Protein AF-A0A536RN17-F1 (afdb_monomer_lite)

Secondary structure (DSSP, 8-state):
---------PPPHHHHHHHHHHHHHHHHHHHHHHHHHHHHHHHHHHHHHHHHHHHHHHHHHHHHSSPPPS----TT----SS---TT----SS--------

Foldseek 3Di:
DDPPPDPPPDDDPVVVVVVVVVVCVVVVVCVVVVVVVVVVVVVVVVVVVVVVVVVVQVVCCVVPVDGDDPDDDDPPPDDPDDDDDPDDDDDDDDDDDPDDD

Radius of gyration: 33.03 Å; chains: 1; bounding box: 59×48×88 Å

Structure (mmCIF, N/CA/C/O backbone):
data_AF-A0A536RN17-F1
#
_entry.id   AF-A0A536RN17-F1
#
loop_
_atom_site.group_PDB
_atom_site.id
_atom_site.type_symbol
_atom_site.label_atom_id
_atom_site.label_alt_id
_atom_site.label_comp_id
_atom_site.label_asym_id
_atom_site.label_entity_id
_atom_site.label_seq_id
_atom_site.pdbx_PDB_ins_code
_atom_site.Cartn_x
_atom_site.Cartn_y
_atom_site.Cartn_z
_atom_site.occupancy
_atom_site.B_iso_or_equiv
_atom_site.auth_seq_id
_atom_site.auth_comp_id
_atom_site.auth_asym_id
_atom_site.auth_atom_id
_atom_site.pdbx_PDB_model_num
ATOM 1 N N . MET A 1 1 ? 34.276 -39.146 -39.264 1.00 51.03 1 MET A N 1
ATOM 2 C CA . MET A 1 1 ? 33.589 -38.359 -38.216 1.00 51.03 1 MET A CA 1
ATOM 3 C C . MET A 1 1 ? 33.558 -36.898 -38.653 1.00 51.03 1 MET A C 1
ATOM 5 O O . MET A 1 1 ? 34.585 -36.239 -38.618 1.00 51.03 1 MET A O 1
ATOM 9 N N . GLN A 1 2 ? 32.429 -36.420 -39.182 1.00 52.03 2 GLN A N 1
ATOM 10 C CA . GLN A 1 2 ? 32.299 -35.053 -39.705 1.00 52.03 2 GLN A CA 1
ATOM 11 C C . GLN A 1 2 ? 31.749 -34.133 -38.609 1.00 52.03 2 GLN A C 1
ATOM 13 O O . GLN A 1 2 ? 30.580 -34.221 -38.237 1.00 52.03 2 GLN A O 1
ATOM 18 N N . HIS A 1 3 ? 32.593 -33.249 -38.075 1.00 55.62 3 HIS A N 1
ATOM 19 C CA . HIS A 1 3 ? 32.154 -32.188 -37.173 1.00 55.62 3 HIS A CA 1
ATOM 20 C C . HIS A 1 3 ? 31.462 -31.085 -37.971 1.00 55.62 3 HIS A C 1
ATOM 22 O O . HIS A 1 3 ? 32.095 -30.219 -38.574 1.00 55.62 3 HIS A O 1
ATOM 28 N N . ARG A 1 4 ? 30.129 -31.127 -37.959 1.00 68.75 4 ARG A N 1
ATOM 29 C CA . ARG A 1 4 ? 29.259 -30.054 -38.438 1.00 68.75 4 ARG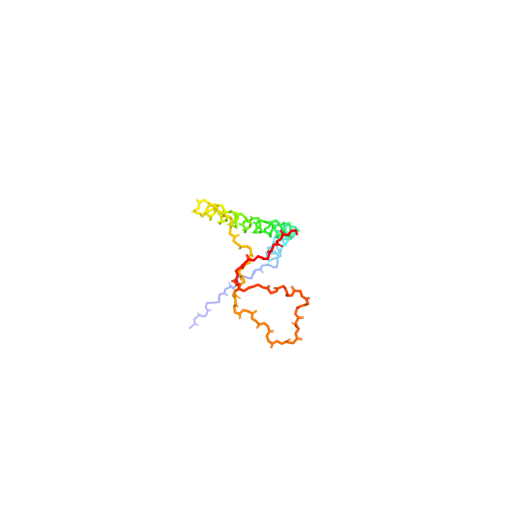 A CA 1
ATOM 30 C C . ARG A 1 4 ? 29.542 -28.811 -37.585 1.00 68.75 4 ARG A C 1
ATOM 32 O O . ARG A 1 4 ? 29.081 -28.722 -36.449 1.00 68.75 4 ARG A O 1
ATOM 39 N N . ARG A 1 5 ? 30.348 -27.872 -38.091 1.00 65.81 5 ARG A N 1
ATOM 40 C CA . ARG A 1 5 ? 30.591 -26.587 -37.420 1.00 65.81 5 ARG A CA 1
ATOM 41 C C . ARG A 1 5 ? 29.252 -25.857 -37.317 1.00 65.81 5 ARG A C 1
ATOM 43 O O . ARG A 1 5 ? 28.708 -25.420 -38.326 1.00 65.81 5 ARG A O 1
ATOM 50 N N . ARG A 1 6 ? 28.692 -25.773 -36.108 1.00 66.62 6 ARG A N 1
ATOM 51 C CA . ARG A 1 6 ? 27.560 -24.889 -35.820 1.00 66.62 6 ARG A CA 1
ATOM 52 C C . ARG A 1 6 ? 28.065 -23.461 -35.975 1.00 66.62 6 ARG A C 1
ATOM 54 O O . ARG A 1 6 ? 28.824 -22.981 -35.141 1.00 66.62 6 ARG A O 1
ATOM 61 N N . THR A 1 7 ? 27.669 -22.803 -37.054 1.00 63.72 7 THR A N 1
ATOM 62 C CA . THR A 1 7 ? 27.845 -21.365 -37.238 1.00 63.72 7 THR A CA 1
ATOM 63 C C . THR A 1 7 ? 27.022 -20.668 -36.158 1.00 63.72 7 THR A C 1
ATOM 65 O O . THR A 1 7 ? 25.803 -20.547 -36.275 1.00 63.72 7 THR A O 1
ATOM 68 N N . ALA A 1 8 ? 27.662 -20.278 -35.058 1.00 65.00 8 ALA A N 1
ATOM 69 C CA . ALA A 1 8 ? 27.043 -19.393 -34.087 1.00 65.00 8 ALA A CA 1
ATOM 70 C C . ALA A 1 8 ? 26.857 -18.035 -34.775 1.00 65.00 8 ALA A C 1
ATOM 72 O O . ALA A 1 8 ? 27.830 -17.361 -35.105 1.00 65.00 8 ALA A O 1
ATOM 73 N N . ARG A 1 9 ? 25.606 -17.663 -35.059 1.00 68.94 9 ARG A N 1
ATOM 74 C CA . ARG A 1 9 ? 25.264 -16.294 -35.448 1.00 68.94 9 ARG A CA 1
ATOM 75 C C . ARG A 1 9 ? 25.515 -15.417 -34.222 1.00 68.94 9 ARG A C 1
ATOM 77 O O . ARG A 1 9 ? 24.762 -15.496 -33.258 1.00 68.94 9 ARG A O 1
ATOM 84 N N . GLY A 1 10 ? 26.620 -14.676 -34.222 1.00 72.25 10 GLY A N 1
ATOM 85 C CA . GLY A 1 10 ? 26.902 -13.686 -33.188 1.00 72.25 10 GLY A CA 1
ATOM 86 C C . GLY A 1 10 ? 25.886 -12.553 -33.278 1.00 72.25 10 GLY A C 1
ATOM 87 O O . GLY A 1 10 ? 25.613 -12.064 -34.371 1.00 72.25 10 GLY A O 1
ATOM 88 N N . PHE A 1 11 ? 25.319 -12.176 -32.135 1.00 72.44 11 PHE A N 1
ATOM 89 C CA . PHE A 1 11 ? 24.477 -10.991 -32.013 1.00 72.44 11 PHE A CA 1
ATOM 90 C C . PHE A 1 11 ? 25.341 -9.768 -32.309 1.00 72.44 11 PHE A C 1
ATOM 92 O O . PHE A 1 11 ? 26.463 -9.654 -31.803 1.00 72.44 11 PHE A O 1
ATOM 99 N N . THR A 1 12 ? 24.853 -8.862 -33.143 1.00 85.44 12 THR A N 1
ATOM 100 C CA . THR A 1 12 ? 25.568 -7.612 -33.382 1.00 85.44 12 THR A CA 1
ATOM 101 C C . THR A 1 12 ? 25.471 -6.741 -32.125 1.00 85.44 12 THR A C 1
ATOM 103 O O . THR A 1 12 ? 24.446 -6.719 -31.443 1.00 85.44 12 THR A O 1
ATOM 106 N N . LEU A 1 13 ? 26.540 -6.011 -31.784 1.00 86.62 13 LEU A N 1
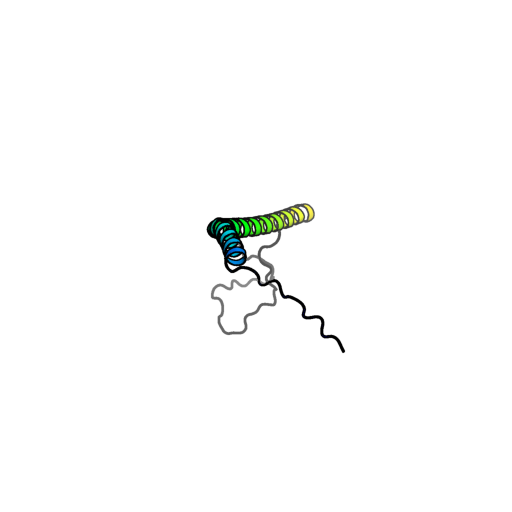ATOM 107 C CA . LEU A 1 13 ? 26.549 -5.124 -30.608 1.00 86.62 13 LEU A CA 1
ATOM 108 C C . LEU A 1 13 ? 25.382 -4.122 -30.631 1.00 86.62 13 LEU A C 1
ATOM 110 O O . LEU A 1 13 ? 24.853 -3.767 -29.582 1.00 86.62 13 LEU A O 1
ATOM 114 N N . ILE A 1 14 ? 24.955 -3.714 -31.830 1.00 91.31 14 ILE A N 1
ATOM 115 C CA . ILE A 1 14 ? 23.829 -2.804 -32.036 1.00 91.31 14 ILE A CA 1
ATOM 116 C C . ILE A 1 14 ? 22.484 -3.426 -31.649 1.00 91.31 14 ILE A C 1
ATOM 118 O O . ILE A 1 14 ? 21.671 -2.752 -31.021 1.00 91.31 14 ILE A O 1
ATOM 122 N N . GLU A 1 15 ? 22.257 -4.707 -31.947 1.00 89.69 15 GLU A N 1
ATOM 123 C CA . GLU A 1 15 ? 21.016 -5.382 -31.564 1.00 89.69 15 GLU A CA 1
ATOM 124 C C . GLU A 1 15 ? 20.898 -5.484 -30.034 1.00 89.69 15 GLU A C 1
ATOM 126 O O . GLU A 1 15 ? 19.813 -5.275 -29.497 1.00 89.69 15 GLU A O 1
ATOM 131 N N . LEU A 1 16 ? 21.999 -5.733 -29.307 1.00 90.19 16 LEU A N 1
ATOM 132 C CA . LEU A 1 16 ? 21.972 -5.704 -27.834 1.00 90.19 16 LEU A CA 1
ATOM 133 C C . LEU A 1 16 ? 21.788 -4.283 -27.285 1.00 90.19 16 LEU A C 1
ATOM 135 O O . LEU A 1 16 ? 21.061 -4.094 -26.309 1.00 90.19 16 LEU A O 1
ATOM 139 N N . LEU A 1 17 ? 22.417 -3.285 -27.910 1.00 93.19 17 LEU A N 1
ATOM 140 C CA . LEU A 1 17 ? 22.362 -1.889 -27.473 1.00 93.19 17 LEU A CA 1
ATOM 141 C C . LEU A 1 17 ? 20.933 -1.333 -27.530 1.00 93.19 17 LEU A C 1
ATOM 143 O O . LEU A 1 17 ? 20.476 -0.691 -26.585 1.00 93.19 17 LEU A O 1
ATOM 147 N N . VAL A 1 18 ? 20.194 -1.625 -28.601 1.00 94.25 18 VAL A N 1
ATOM 148 C CA . VAL A 1 18 ? 18.804 -1.165 -28.737 1.00 94.25 18 VAL A CA 1
ATOM 149 C C . VAL A 1 18 ? 17.911 -1.763 -27.647 1.00 94.25 18 VAL A C 1
ATOM 151 O O . VAL A 1 18 ? 17.071 -1.060 -27.087 1.00 94.25 18 VAL A O 1
ATOM 154 N N . VAL A 1 19 ? 18.116 -3.032 -27.284 1.00 94.62 19 VAL A N 1
ATOM 155 C CA . VAL A 1 19 ? 17.311 -3.700 -26.249 1.00 94.62 19 VAL A CA 1
ATOM 156 C C . VAL A 1 19 ? 17.509 -3.044 -24.887 1.00 94.62 19 VAL A C 1
ATOM 158 O O . VAL A 1 19 ? 16.531 -2.704 -24.218 1.00 94.62 19 VAL A O 1
ATOM 161 N N . ILE A 1 20 ? 18.759 -2.812 -24.483 1.00 95.56 20 ILE A N 1
ATOM 162 C CA . ILE A 1 20 ? 19.032 -2.152 -23.201 1.00 95.56 20 ILE A CA 1
ATOM 163 C C . ILE A 1 20 ? 18.539 -0.700 -23.198 1.00 95.56 20 ILE A C 1
ATOM 165 O O . ILE A 1 20 ? 18.060 -0.233 -22.166 1.00 95.56 20 ILE A O 1
ATOM 169 N N . ALA A 1 21 ? 18.574 -0.009 -24.345 1.00 95.62 21 ALA A N 1
ATOM 170 C CA . ALA A 1 21 ? 18.050 1.347 -24.476 1.00 95.62 21 ALA A CA 1
ATOM 171 C C . ALA A 1 21 ? 16.531 1.392 -24.250 1.00 95.62 21 ALA A C 1
ATOM 173 O O . ALA A 1 21 ? 16.045 2.237 -23.499 1.00 95.62 21 ALA A O 1
ATOM 174 N N . ILE A 1 22 ? 15.780 0.448 -24.826 1.00 95.69 22 ILE A N 1
ATOM 175 C CA . ILE A 1 22 ? 14.330 0.357 -24.615 1.00 95.69 22 ILE A CA 1
ATOM 176 C C . ILE A 1 22 ? 14.019 0.041 -23.143 1.00 95.69 22 ILE A C 1
ATOM 178 O O . ILE A 1 22 ? 13.178 0.711 -22.546 1.00 95.69 22 ILE A O 1
ATOM 182 N N . ILE A 1 23 ? 14.723 -0.915 -22.521 1.00 95.31 23 ILE A N 1
ATOM 183 C CA . ILE A 1 23 ? 14.529 -1.252 -21.097 1.00 95.31 23 ILE A CA 1
ATOM 184 C C . ILE A 1 23 ? 14.813 -0.038 -20.201 1.00 95.31 23 ILE A C 1
ATOM 186 O O . ILE A 1 23 ? 14.034 0.243 -19.290 1.00 95.31 23 ILE A O 1
ATOM 190 N N . ALA A 1 24 ? 15.887 0.709 -20.472 1.00 95.31 24 ALA A N 1
ATOM 191 C CA . ALA A 1 24 ? 16.247 1.900 -19.706 1.00 95.31 24 ALA A CA 1
ATOM 192 C C . ALA A 1 24 ? 15.173 2.996 -19.793 1.00 95.31 24 ALA A C 1
ATOM 194 O O . ALA A 1 24 ? 14.850 3.605 -18.775 1.00 95.31 24 ALA A O 1
ATOM 195 N N . VAL A 1 25 ? 14.574 3.210 -20.970 1.00 94.38 25 VAL A N 1
ATOM 196 C CA . VAL A 1 25 ? 13.458 4.157 -21.138 1.00 94.38 25 VAL A CA 1
ATOM 197 C C . VAL A 1 25 ? 12.223 3.688 -20.368 1.00 94.38 25 VAL A C 1
ATOM 199 O O . VAL A 1 25 ? 11.639 4.469 -19.619 1.00 94.38 25 VAL A O 1
ATOM 202 N N . LEU A 1 26 ? 11.850 2.410 -20.488 1.00 95.62 26 LEU A N 1
ATOM 203 C CA . LEU A 1 26 ? 10.692 1.857 -19.779 1.00 95.62 26 LEU A CA 1
ATOM 204 C C . LEU A 1 26 ? 10.850 1.988 -18.256 1.00 95.62 26 LEU A C 1
ATOM 206 O O . LEU A 1 26 ? 9.949 2.485 -17.582 1.00 95.62 26 LEU A O 1
ATOM 210 N N . VAL A 1 27 ? 12.007 1.607 -17.710 1.00 93.75 27 VAL A N 1
ATOM 211 C CA . VAL A 1 27 ? 12.288 1.700 -16.267 1.00 93.75 27 VAL A CA 1
ATOM 212 C C . VAL A 1 27 ? 12.452 3.152 -15.810 1.00 93.75 27 VAL A C 1
ATOM 214 O O . VAL A 1 27 ? 11.981 3.502 -14.728 1.00 93.7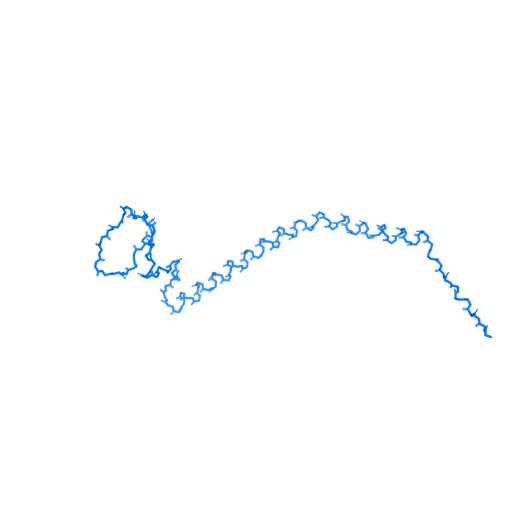5 27 VAL A O 1
ATOM 217 N N . GLY A 1 28 ? 13.059 4.014 -16.630 1.00 91.88 28 GLY A N 1
ATOM 218 C CA . GLY A 1 28 ? 13.233 5.438 -16.337 1.00 91.88 28 GLY A CA 1
ATOM 219 C C . GLY A 1 28 ? 11.906 6.174 -16.143 1.00 91.88 28 GLY A C 1
ATOM 220 O O . GLY A 1 28 ? 11.802 7.031 -15.268 1.00 91.88 28 GLY A O 1
ATOM 221 N N . LEU A 1 29 ? 10.864 5.783 -16.883 1.00 90.25 29 LEU A N 1
ATOM 222 C CA . LEU A 1 29 ? 9.508 6.308 -16.695 1.00 90.25 29 LEU A CA 1
ATOM 223 C C . LEU A 1 29 ? 8.806 5.714 -15.459 1.00 90.25 29 LEU A C 1
ATOM 225 O O . LEU A 1 29 ? 7.986 6.384 -14.831 1.00 90.25 29 LEU A O 1
ATOM 229 N N . LEU A 1 30 ? 9.136 4.475 -15.081 1.00 89.25 30 LEU A N 1
ATOM 230 C CA . LEU A 1 30 ? 8.523 3.766 -13.950 1.00 89.25 30 LEU A CA 1
ATOM 231 C C . LEU A 1 30 ? 9.094 4.193 -12.586 1.00 89.25 30 LEU A C 1
ATOM 233 O O . LEU A 1 30 ? 8.348 4.273 -11.612 1.00 89.25 30 LEU A O 1
ATOM 237 N N . LEU A 1 31 ? 10.391 4.502 -12.497 1.00 87.62 31 LEU A N 1
ATOM 238 C CA . LEU A 1 31 ? 11.097 4.831 -11.248 1.00 87.62 31 LEU A CA 1
ATOM 239 C C . LEU A 1 31 ? 10.406 5.896 -10.364 1.00 87.62 31 LEU A C 1
ATOM 241 O O . LEU A 1 31 ? 10.150 5.603 -9.192 1.00 87.62 31 LEU A O 1
ATOM 245 N N . PRO A 1 32 ? 10.042 7.092 -10.873 1.00 81.94 32 PRO A N 1
ATOM 246 C CA . PRO A 1 32 ? 9.358 8.103 -10.061 1.00 81.94 32 PRO A CA 1
ATOM 247 C C . PRO A 1 32 ? 7.910 7.715 -9.720 1.00 81.94 32 PRO A C 1
ATOM 249 O O . PRO A 1 32 ? 7.371 8.136 -8.695 1.00 81.94 32 PRO A O 1
ATOM 252 N N . ALA A 1 33 ? 7.262 6.898 -10.554 1.00 87.31 33 ALA A N 1
ATOM 253 C CA . ALA A 1 33 ? 5.893 6.444 -10.326 1.00 87.31 33 ALA A CA 1
ATOM 254 C C . ALA A 1 33 ? 5.807 5.396 -9.201 1.00 87.31 33 ALA A C 1
ATOM 256 O O . ALA A 1 33 ? 4.851 5.403 -8.425 1.00 87.31 33 ALA A O 1
ATOM 257 N N . VAL A 1 34 ? 6.823 4.538 -9.049 1.00 87.75 34 VAL A N 1
ATOM 258 C CA . VAL A 1 34 ? 6.850 3.470 -8.031 1.00 87.75 34 VAL A CA 1
ATOM 259 C C . VAL A 1 34 ? 6.779 4.021 -6.603 1.00 87.75 34 VAL A C 1
ATOM 261 O O . VAL A 1 34 ? 6.150 3.407 -5.744 1.00 87.75 34 VAL A O 1
ATOM 264 N N . GLN A 1 35 ? 7.375 5.183 -6.333 1.00 85.12 35 GLN A N 1
ATOM 265 C CA . GLN A 1 35 ? 7.333 5.798 -5.000 1.00 85.12 35 GLN A CA 1
ATOM 266 C C . GLN A 1 35 ? 5.918 6.266 -4.640 1.00 85.12 35 GLN A C 1
ATOM 268 O O . GLN A 1 35 ? 5.401 5.907 -3.583 1.00 85.12 35 GLN A O 1
ATOM 273 N N . LYS A 1 36 ? 5.244 6.950 -5.575 1.00 84.62 36 LYS A N 1
ATOM 274 C CA . LYS A 1 36 ? 3.840 7.365 -5.418 1.00 84.62 36 LYS A CA 1
ATOM 275 C C . LYS A 1 36 ? 2.921 6.165 -5.180 1.00 84.62 36 LYS A C 1
ATOM 277 O O . LYS A 1 36 ? 2.045 6.211 -4.321 1.00 84.62 36 LYS A O 1
ATOM 282 N N . VAL A 1 37 ? 3.144 5.073 -5.912 1.00 88.81 37 VAL A N 1
ATOM 283 C CA . VAL A 1 37 ? 2.371 3.833 -5.755 1.00 88.81 37 VAL A CA 1
ATOM 284 C C . VAL A 1 37 ? 2.636 3.170 -4.403 1.00 88.81 37 VAL A C 1
ATOM 286 O O . VAL A 1 37 ? 1.691 2.700 -3.781 1.00 88.81 37 VAL A O 1
ATOM 289 N N . ARG A 1 38 ? 3.878 3.159 -3.902 1.00 91.75 38 ARG A N 1
ATOM 290 C CA . ARG A 1 38 ? 4.194 2.615 -2.567 1.00 91.75 38 ARG A CA 1
ATOM 291 C C . ARG A 1 38 ? 3.483 3.377 -1.456 1.00 91.75 38 ARG A C 1
ATOM 293 O O . ARG A 1 38 ? 2.900 2.75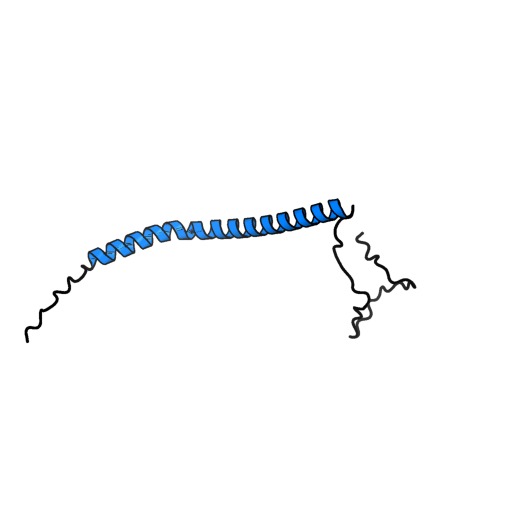6 -0.572 1.00 91.75 38 ARG A O 1
ATOM 300 N N . GLU A 1 39 ? 3.493 4.703 -1.511 1.00 91.56 39 GLU A N 1
ATOM 301 C CA . GLU A 1 39 ? 2.788 5.528 -0.527 1.00 91.56 39 GLU A CA 1
ATOM 302 C C . GLU A 1 39 ? 1.272 5.314 -0.591 1.00 91.56 39 GLU A C 1
ATOM 304 O O . GLU A 1 39 ? 0.625 5.148 0.446 1.00 91.56 39 GLU A O 1
ATOM 309 N N . ALA A 1 40 ? 0.705 5.238 -1.798 1.00 91.06 40 ALA A N 1
ATOM 310 C CA . ALA A 1 40 ? -0.705 4.915 -1.990 1.00 91.06 40 ALA A CA 1
ATOM 311 C C . ALA A 1 40 ? -1.054 3.504 -1.480 1.00 91.06 40 ALA A C 1
ATOM 313 O O . ALA A 1 40 ? -2.068 3.335 -0.808 1.00 91.06 40 ALA A O 1
ATOM 314 N N . ALA A 1 41 ? -0.202 2.506 -1.730 1.00 92.94 41 ALA A N 1
ATOM 315 C CA . ALA A 1 41 ? -0.394 1.132 -1.270 1.00 92.94 41 ALA A CA 1
ATOM 316 C C . ALA A 1 41 ? -0.335 1.022 0.260 1.00 92.94 41 ALA A C 1
ATOM 318 O O . ALA A 1 41 ? -1.179 0.359 0.861 1.00 92.94 41 ALA A O 1
ATOM 319 N N . ASN A 1 42 ? 0.602 1.721 0.907 1.00 95.06 42 ASN A N 1
ATOM 320 C CA . ASN A 1 42 ? 0.688 1.765 2.368 1.00 95.06 42 ASN A CA 1
ATOM 321 C C . ASN A 1 42 ? -0.569 2.396 2.985 1.00 95.06 42 ASN A C 1
ATOM 323 O O . ASN A 1 42 ? -1.113 1.871 3.958 1.00 95.06 42 ASN A O 1
ATOM 327 N N . ARG A 1 43 ? -1.072 3.488 2.391 1.00 94.75 43 ARG A N 1
ATOM 328 C CA . ARG A 1 43 ? -2.338 4.110 2.810 1.00 94.75 43 ARG A CA 1
ATOM 329 C C . ARG A 1 43 ? -3.521 3.168 2.618 1.00 94.75 43 ARG A C 1
ATOM 331 O O . ARG A 1 43 ? -4.323 3.021 3.533 1.00 94.75 43 ARG A O 1
ATOM 338 N N . MET A 1 44 ? -3.601 2.506 1.467 1.00 95.50 44 MET A N 1
ATOM 339 C CA . MET A 1 44 ? -4.677 1.569 1.144 1.00 95.50 44 MET A CA 1
ATOM 340 C C . MET A 1 44 ? -4.690 0.368 2.098 1.00 95.50 44 MET A C 1
ATOM 342 O O . MET A 1 44 ? -5.747 -0.009 2.595 1.00 95.50 44 MET A O 1
ATOM 346 N N . SER A 1 45 ? -3.518 -0.186 2.418 1.00 95.94 45 SER A N 1
ATOM 347 C CA . SER A 1 45 ? -3.371 -1.264 3.403 1.00 95.94 45 SER A CA 1
ATOM 348 C C . SER A 1 45 ? -3.849 -0.828 4.793 1.00 95.94 45 SER A C 1
ATOM 350 O O . SER A 1 45 ? -4.675 -1.502 5.406 1.00 95.94 45 SER A O 1
ATOM 352 N N . CYS A 1 46 ? -3.419 0.352 5.259 1.00 97.12 46 CYS A N 1
ATOM 353 C CA . CYS A 1 46 ? -3.861 0.913 6.537 1.00 97.12 46 CYS A CA 1
ATOM 354 C C . CYS A 1 46 ? -5.384 1.124 6.586 1.00 97.12 46 CYS A C 1
ATOM 356 O O . CYS A 1 46 ? -6.043 0.679 7.525 1.00 97.12 46 CYS A O 1
ATOM 358 N N . GLN A 1 47 ? -5.962 1.733 5.546 1.00 97.75 47 GLN A N 1
ATOM 359 C CA . GLN A 1 47 ? -7.409 1.933 5.438 1.00 97.75 47 GLN A CA 1
ATOM 360 C C . GLN A 1 47 ? -8.175 0.607 5.465 1.00 97.75 47 GLN A C 1
ATOM 362 O O . GLN A 1 47 ? -9.192 0.506 6.146 1.00 97.75 47 GLN A O 1
ATOM 367 N N . ASN A 1 48 ? -7.673 -0.424 4.784 1.00 96.88 48 ASN A N 1
ATOM 368 C CA . ASN A 1 48 ? -8.314 -1.733 4.774 1.00 96.88 48 ASN A CA 1
ATOM 369 C C . ASN A 1 48 ? -8.259 -2.422 6.149 1.00 96.88 48 ASN A C 1
ATOM 371 O O . ASN A 1 48 ? -9.228 -3.060 6.558 1.00 96.88 48 ASN A O 1
ATOM 375 N N . ASN A 1 49 ? -7.163 -2.260 6.894 1.00 97.00 49 ASN A N 1
ATOM 376 C CA . ASN A 1 49 ? -7.060 -2.767 8.265 1.00 97.00 49 ASN A CA 1
ATOM 377 C C . ASN A 1 49 ? -8.063 -2.068 9.194 1.00 97.00 49 ASN A C 1
ATOM 379 O O . ASN A 1 49 ? -8.775 -2.732 9.944 1.00 97.00 49 ASN A O 1
ATOM 383 N N . LEU A 1 50 ? -8.174 -0.737 9.110 1.00 96.88 50 LEU A N 1
ATOM 384 C CA . LEU A 1 50 ? -9.158 0.028 9.885 1.00 96.88 50 LEU A CA 1
ATOM 385 C C . LEU A 1 50 ? -10.593 -0.360 9.526 1.00 96.88 50 LEU A C 1
ATOM 387 O O . LEU A 1 50 ? -11.428 -0.514 10.414 1.00 96.88 50 LEU A O 1
ATOM 391 N N . HIS A 1 51 ? -10.871 -0.572 8.240 1.00 97.44 51 HIS A N 1
ATOM 392 C CA . HIS A 1 51 ? -12.172 -1.043 7.780 1.00 97.44 51 HIS A CA 1
ATOM 393 C C . HIS A 1 51 ? -12.521 -2.414 8.381 1.00 97.44 51 HIS A C 1
ATOM 395 O O . HIS A 1 51 ? -13.630 -2.608 8.874 1.00 97.44 51 HIS A O 1
ATOM 401 N N . GLN A 1 52 ? -11.566 -3.348 8.422 1.00 96.88 52 GLN A N 1
ATOM 402 C CA . GLN A 1 52 ? -11.765 -4.655 9.057 1.00 96.88 52 GLN A CA 1
ATOM 403 C C . GLN A 1 52 ? -12.015 -4.548 10.569 1.00 96.88 52 GLN A C 1
ATOM 405 O O . GLN A 1 52 ? -12.900 -5.231 11.084 1.00 96.88 52 GLN A O 1
ATOM 410 N N . ILE A 1 53 ? -11.301 -3.666 11.276 1.00 95.94 53 ILE A N 1
ATOM 411 C CA . ILE A 1 53 ? -11.542 -3.405 12.706 1.00 95.94 53 ILE A CA 1
ATOM 412 C C . ILE A 1 53 ? -12.948 -2.835 12.922 1.00 95.94 53 ILE A C 1
ATOM 414 O O . ILE A 1 53 ? -13.669 -3.307 13.799 1.00 95.94 53 ILE A O 1
ATOM 418 N N . ALA A 1 54 ? -13.358 -1.855 12.113 1.00 96.12 54 ALA A N 1
ATOM 419 C CA . ALA A 1 54 ? -14.679 -1.240 12.206 1.00 96.12 54 ALA A CA 1
ATOM 420 C C . ALA A 1 54 ? -15.803 -2.261 11.975 1.00 96.12 54 ALA A C 1
ATOM 422 O O . ALA A 1 54 ? -16.755 -2.308 12.752 1.00 96.12 54 ALA A O 1
ATOM 423 N N . LEU A 1 55 ? -15.660 -3.127 10.965 1.00 97.62 55 LEU A N 1
ATOM 424 C CA . LEU A 1 55 ? -16.587 -4.236 10.732 1.00 97.62 55 LEU A CA 1
ATOM 425 C C . LEU A 1 55 ? -16.634 -5.198 11.924 1.00 97.62 55 LEU A C 1
ATOM 427 O O . LEU A 1 55 ? -17.716 -5.592 12.352 1.00 97.62 55 LEU A O 1
ATOM 431 N N . GLY A 1 56 ? -15.479 -5.553 12.493 1.00 95.56 56 GLY A N 1
ATOM 432 C CA . GLY A 1 56 ? -15.409 -6.397 13.686 1.00 95.56 56 GLY A CA 1
ATOM 433 C C . GLY A 1 56 ? -16.128 -5.779 14.888 1.00 95.56 56 GLY A C 1
ATOM 434 O O . GLY A 1 56 ? -16.913 -6.455 15.552 1.00 95.56 56 GLY A O 1
ATOM 435 N N . ALA A 1 57 ? -15.916 -4.485 15.134 1.00 95.25 57 ALA A N 1
ATOM 436 C CA . ALA A 1 57 ? -16.567 -3.754 16.217 1.00 95.25 57 ALA A CA 1
ATOM 437 C C . ALA A 1 57 ? -18.085 -3.628 16.009 1.00 95.25 57 ALA A C 1
ATOM 439 O O . ALA A 1 57 ? -18.839 -3.846 16.954 1.00 95.25 57 ALA A O 1
ATOM 440 N N . ALA A 1 58 ? -18.535 -3.339 14.784 1.00 96.81 58 ALA A N 1
ATOM 441 C CA . ALA A 1 58 ? -19.955 -3.270 14.440 1.00 96.81 58 ALA A CA 1
ATOM 442 C C . ALA A 1 58 ? -20.648 -4.635 14.588 1.00 96.81 58 ALA A C 1
ATOM 444 O O . ALA A 1 58 ? -21.733 -4.724 15.157 1.00 96.81 58 ALA A O 1
ATOM 445 N N . ASN A 1 59 ? -20.001 -5.719 14.148 1.00 97.00 59 ASN A N 1
ATOM 446 C CA . ASN A 1 59 ? -20.517 -7.077 14.331 1.00 97.00 59 ASN A CA 1
ATOM 447 C C . ASN A 1 59 ? -20.606 -7.458 15.818 1.00 97.00 59 ASN A C 1
ATOM 449 O O . ASN A 1 59 ? -21.580 -8.081 16.240 1.00 97.00 59 ASN A O 1
ATOM 453 N N . TYR A 1 60 ? -19.610 -7.067 16.621 1.00 95.50 60 TYR A N 1
ATOM 454 C CA . TYR A 1 60 ? -19.619 -7.290 18.067 1.00 95.50 60 TYR A CA 1
ATOM 455 C C . TYR A 1 60 ? -20.751 -6.508 18.749 1.00 95.50 60 TYR A C 1
ATOM 457 O O . TYR A 1 60 ? -21.505 -7.085 19.531 1.00 95.50 60 TYR A O 1
ATOM 465 N N . GLU A 1 61 ? -20.929 -5.228 18.415 1.00 95.94 61 GLU A N 1
ATOM 466 C CA . GLU A 1 61 ? -22.032 -4.413 18.938 1.00 95.94 61 GLU A CA 1
ATOM 467 C C . GLU A 1 61 ? -23.392 -5.006 18.560 1.00 95.94 61 GLU A C 1
ATOM 469 O O . GLU A 1 61 ? -24.240 -5.188 19.434 1.00 95.94 61 GLU A O 1
ATOM 474 N N . SER A 1 62 ? -23.571 -5.436 17.309 1.00 96.38 62 SER A N 1
ATOM 475 C CA . SER A 1 62 ? -24.822 -6.052 16.869 1.00 96.38 62 SER A CA 1
ATOM 476 C C . SER A 1 62 ? -25.189 -7.293 17.694 1.00 96.38 62 SER A C 1
ATOM 478 O O . SER A 1 62 ? -26.374 -7.519 17.952 1.00 96.38 62 SER A O 1
ATOM 480 N N . ALA A 1 63 ? -24.198 -8.094 18.104 1.00 96.38 63 ALA A N 1
ATOM 481 C CA . ALA A 1 63 ? -24.398 -9.329 18.864 1.00 96.38 63 ALA A CA 1
ATOM 482 C C . ALA A 1 63 ? -24.521 -9.109 20.383 1.00 96.38 63 ALA A C 1
ATOM 484 O O . ALA A 1 63 ? -25.340 -9.756 21.032 1.00 96.38 63 ALA A O 1
ATOM 485 N N . PHE A 1 64 ? -23.721 -8.206 20.958 1.00 94.31 64 PHE A N 1
ATOM 486 C CA . PHE A 1 64 ? -23.579 -8.039 22.411 1.00 94.31 64 PHE A CA 1
ATOM 487 C C . PHE A 1 64 ? -24.153 -6.721 22.952 1.00 94.31 64 PHE A C 1
ATOM 489 O O . PHE A 1 64 ? -24.111 -6.504 24.163 1.00 94.31 64 PHE A O 1
ATOM 496 N N . LYS A 1 65 ? -24.680 -5.847 22.080 1.00 94.81 65 LYS A N 1
ATOM 497 C CA . LYS A 1 65 ? -25.242 -4.516 22.399 1.00 94.81 65 LYS A CA 1
ATOM 498 C C . LYS A 1 65 ? -24.279 -3.588 23.142 1.00 94.81 65 LYS A C 1
ATOM 500 O O . LYS A 1 65 ? -24.691 -2.702 23.885 1.00 94.81 65 LYS A O 1
ATOM 505 N N . LYS A 1 66 ? -22.980 -3.815 22.956 1.00 90.31 66 LYS A N 1
ATOM 506 C CA . LYS A 1 66 ? -21.879 -3.033 23.525 1.00 90.31 66 LYS A CA 1
ATOM 507 C C . LYS A 1 66 ? -20.660 -3.141 22.614 1.00 90.31 66 LYS A C 1
ATOM 509 O O . LYS A 1 66 ? -20.517 -4.144 21.924 1.00 90.31 66 LYS A O 1
ATOM 514 N N . PHE A 1 67 ? -19.775 -2.148 22.628 1.00 92.69 67 PHE A N 1
ATOM 515 C CA . PHE A 1 67 ? -18.512 -2.193 21.881 1.00 92.69 67 PHE A CA 1
ATOM 516 C C . PHE A 1 67 ? -17.483 -3.143 22.530 1.00 92.69 67 PHE A C 1
ATOM 518 O O . PHE A 1 67 ? -17.593 -3.437 23.726 1.00 92.69 67 PHE A O 1
ATOM 525 N N . PRO A 1 68 ? -16.493 -3.649 21.765 1.00 89.88 68 PRO A N 1
ATOM 526 C CA . PRO A 1 68 ?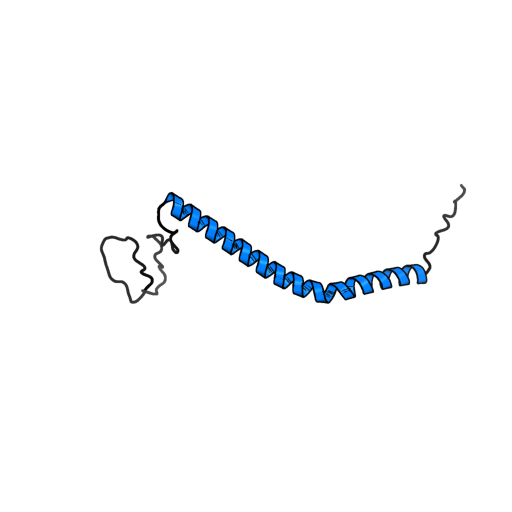 -15.462 -4.530 22.305 1.00 89.88 68 PRO A CA 1
ATOM 527 C C . PRO A 1 68 ? -14.579 -3.807 23.343 1.00 89.88 68 PRO A C 1
ATOM 529 O O . PRO A 1 68 ? -14.304 -2.615 23.190 1.00 89.88 68 PRO A O 1
ATOM 532 N N . PRO A 1 69 ? -14.111 -4.509 24.393 1.00 85.44 69 PRO A N 1
ATOM 533 C CA . PRO A 1 69 ? -13.227 -3.928 25.402 1.00 85.44 69 PRO A CA 1
ATOM 534 C C . PRO A 1 69 ? -11.855 -3.583 24.800 1.00 85.44 69 PRO A C 1
ATOM 536 O O . PRO A 1 69 ? -11.232 -4.422 24.154 1.00 85.44 69 PRO A O 1
ATOM 539 N N . GLY A 1 70 ? -11.368 -2.358 25.034 1.00 82.25 70 GLY A N 1
ATOM 540 C CA . GLY A 1 70 ? -10.071 -1.885 24.520 1.00 82.25 70 GLY A CA 1
ATOM 541 C C . GLY A 1 70 ? -8.847 -2.444 25.257 1.00 82.25 70 GLY A C 1
ATOM 542 O O . GLY A 1 70 ? -7.742 -2.426 24.721 1.00 82.25 70 GLY A O 1
ATOM 543 N N . LEU A 1 71 ? -9.042 -2.966 26.469 1.00 75.12 71 LEU A N 1
ATOM 544 C CA . LEU A 1 71 ? -8.008 -3.596 27.283 1.00 75.12 71 LEU A CA 1
ATOM 545 C C . LEU A 1 71 ? -8.629 -4.748 28.077 1.00 75.12 71 LEU A C 1
ATOM 547 O O . LEU A 1 71 ? -9.666 -4.578 28.716 1.00 75.12 71 LEU A O 1
ATOM 551 N N . LEU A 1 72 ? -7.982 -5.913 28.056 1.00 73.81 72 LEU A N 1
ATOM 552 C CA . LEU A 1 72 ? -8.310 -7.033 28.935 1.00 73.81 72 LEU A CA 1
ATOM 553 C C . LEU A 1 72 ? -7.189 -7.173 29.962 1.00 73.81 72 LEU A C 1
ATOM 555 O O . LEU A 1 72 ? -6.124 -7.702 29.651 1.00 73.81 72 LEU A O 1
ATOM 559 N N . ILE A 1 73 ? -7.414 -6.684 31.182 1.00 67.94 73 ILE A N 1
ATOM 560 C CA . ILE A 1 73 ? -6.479 -6.904 32.287 1.00 67.94 73 ILE A CA 1
ATOM 561 C C . ILE A 1 73 ? -6.787 -8.280 32.869 1.00 67.94 73 ILE A C 1
ATOM 563 O O . ILE A 1 73 ? -7.875 -8.518 33.395 1.00 67.94 73 ILE A O 1
ATOM 567 N N . SER A 1 74 ? -5.832 -9.203 32.755 1.00 64.31 74 SER A N 1
ATOM 568 C CA . SER A 1 74 ? -5.917 -10.463 33.486 1.00 64.31 74 SER A CA 1
ATOM 569 C C . SER A 1 74 ? -5.707 -10.162 34.971 1.00 64.31 74 SER A C 1
ATOM 571 O O . SER A 1 74 ? -4.666 -9.596 35.315 1.00 64.31 74 SER A O 1
ATOM 573 N N . PRO A 1 75 ? -6.615 -10.578 35.868 1.00 64.56 75 PRO A N 1
ATOM 574 C CA . PRO A 1 75 ? -6.496 -10.312 37.303 1.00 64.56 75 PRO A CA 1
ATOM 575 C C . PRO A 1 75 ? -5.246 -10.938 37.956 1.00 64.56 75 PRO A C 1
ATOM 577 O O . PRO A 1 75 ? -4.999 -10.726 39.136 1.00 64.56 75 PRO A O 1
ATOM 580 N N . LYS A 1 76 ? -4.436 -11.706 37.208 1.00 59.28 76 LYS A N 1
ATOM 581 C CA . LYS A 1 76 ? -3.170 -12.305 37.666 1.00 59.28 76 LYS A CA 1
ATOM 582 C C . LYS A 1 76 ? -1.895 -11.610 37.167 1.00 59.28 76 LYS A C 1
ATOM 584 O O . LYS A 1 76 ? -0.807 -12.138 37.372 1.00 59.28 76 LYS A O 1
ATOM 589 N N . SER A 1 77 ? -1.994 -10.449 36.523 1.00 60.50 77 SER A N 1
ATOM 590 C CA . SER A 1 77 ? -0.830 -9.651 36.113 1.00 60.50 77 SER A CA 1
ATOM 591 C C . SER A 1 77 ? -0.263 -8.850 37.297 1.00 60.50 77 SER A C 1
ATOM 593 O O . SER A 1 77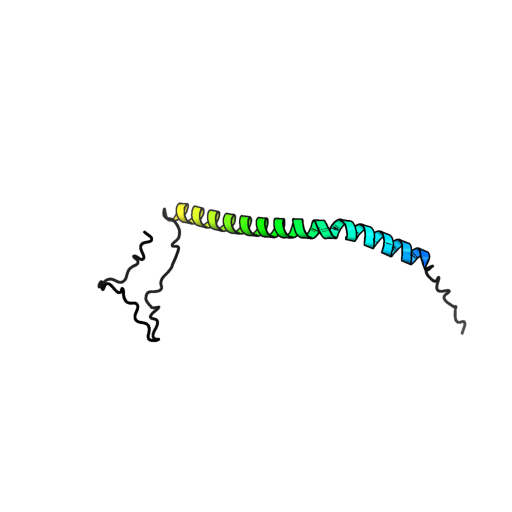 ? -0.377 -7.629 37.324 1.00 60.50 77 SER A O 1
ATOM 595 N N . GLN A 1 78 ? 0.328 -9.514 38.293 1.00 58.97 78 GLN A N 1
ATOM 596 C CA . GLN A 1 78 ? 1.114 -8.819 39.319 1.00 58.97 78 GLN A CA 1
ATOM 597 C C . GLN A 1 78 ? 2.573 -8.733 38.865 1.00 58.97 78 GLN A C 1
ATOM 599 O O . GLN A 1 78 ? 3.246 -9.748 38.687 1.00 58.97 78 GLN A O 1
ATOM 604 N N . SER A 1 79 ? 3.052 -7.507 38.654 1.00 56.44 79 SER A N 1
ATOM 605 C CA . SER A 1 79 ? 4.463 -7.210 38.413 1.00 56.44 79 SER A CA 1
ATOM 606 C C . SER A 1 79 ? 5.241 -7.377 39.720 1.00 56.44 79 SER A C 1
ATOM 608 O O . SER A 1 79 ? 5.335 -6.458 40.528 1.00 56.44 79 SER A O 1
ATOM 610 N N . THR A 1 80 ? 5.812 -8.553 39.965 1.00 56.25 80 THR A N 1
ATOM 611 C CA . THR A 1 80 ? 6.729 -8.772 41.093 1.00 56.25 80 THR A CA 1
ATOM 612 C C . THR A 1 80 ? 8.153 -8.366 40.725 1.00 56.25 80 THR A C 1
ATOM 614 O O . THR A 1 80 ? 9.052 -9.192 40.744 1.00 56.25 80 THR A O 1
ATOM 617 N N . ASN A 1 81 ? 8.373 -7.090 40.390 1.00 52.44 81 ASN A N 1
ATOM 618 C CA . ASN A 1 81 ? 9.707 -6.481 40.303 1.00 52.44 81 ASN A CA 1
ATOM 619 C C . ASN A 1 81 ? 9.659 -4.999 40.740 1.00 52.44 81 ASN A C 1
ATOM 621 O O . ASN A 1 81 ? 9.940 -4.097 39.960 1.00 52.44 81 ASN A O 1
ATOM 625 N N . GLY A 1 82 ? 9.290 -4.745 42.000 1.00 53.06 82 GLY A N 1
ATOM 626 C CA . GLY A 1 82 ? 9.798 -3.605 42.781 1.00 53.06 82 GLY A CA 1
ATOM 627 C C . GLY A 1 82 ? 9.399 -2.168 42.413 1.00 53.06 82 GLY A C 1
ATOM 628 O O . GLY A 1 82 ? 9.964 -1.254 43.006 1.00 53.06 82 GLY A O 1
ATOM 629 N N . LEU A 1 83 ? 8.444 -1.927 41.513 1.00 55.09 83 LEU A N 1
ATOM 630 C CA . LEU A 1 83 ? 7.774 -0.626 41.414 1.00 55.09 83 LEU A CA 1
ATOM 631 C C . LEU A 1 83 ? 6.327 -0.799 41.872 1.00 55.09 83 LEU A C 1
ATOM 633 O O . LEU A 1 83 ? 5.482 -1.263 41.118 1.00 55.09 83 LEU A O 1
ATOM 637 N N . SER A 1 84 ? 6.073 -0.488 43.141 1.00 56.88 84 SER A N 1
ATOM 638 C CA . SER A 1 84 ? 4.722 -0.278 43.659 1.00 56.88 84 SER A CA 1
ATOM 639 C C . SER A 1 84 ? 4.140 0.966 42.990 1.00 56.88 84 SER A C 1
ATOM 641 O O . SER A 1 84 ? 4.675 2.064 43.180 1.00 56.88 84 SER A O 1
ATOM 643 N N . ASP A 1 85 ? 3.078 0.800 42.210 1.00 56.44 85 ASP A N 1
ATOM 644 C CA . ASP A 1 85 ? 2.343 1.911 41.612 1.00 56.44 85 ASP A CA 1
ATOM 645 C C . ASP A 1 85 ? 1.700 2.771 42.733 1.00 56.44 85 ASP A C 1
ATOM 647 O O . ASP A 1 85 ? 0.946 2.241 43.548 1.00 56.44 85 ASP A O 1
ATOM 651 N N . PRO A 1 86 ? 1.972 4.091 42.828 1.00 52.00 86 PRO A N 1
ATOM 652 C CA . PRO A 1 86 ? 1.542 4.943 43.954 1.00 52.00 86 PRO A CA 1
ATOM 653 C C . PRO A 1 86 ? 0.036 5.247 44.101 1.00 52.00 86 PRO A C 1
ATOM 655 O O . PRO A 1 86 ? -0.323 6.094 44.918 1.00 52.00 86 PRO A O 1
ATOM 658 N N . TRP A 1 87 ? -0.848 4.640 43.307 1.00 59.97 87 TRP A N 1
ATOM 659 C CA . TRP A 1 87 ? -2.281 4.989 43.229 1.00 59.97 87 TRP A CA 1
ATOM 660 C C . TRP A 1 87 ? -3.219 3.778 43.337 1.00 59.97 87 TRP A C 1
ATOM 662 O O . TRP A 1 87 ? -4.315 3.773 42.778 1.00 59.97 87 TRP A O 1
ATOM 672 N N . GLU A 1 88 ? -2.817 2.757 44.089 1.00 56.94 88 GLU A N 1
ATOM 673 C CA . GLU A 1 88 ? -3.724 1.690 44.519 1.00 56.94 88 GLU A CA 1
ATOM 674 C C . GLU A 1 88 ? -4.768 2.237 45.509 1.00 56.94 88 GLU A C 1
ATOM 676 O O . GLU A 1 88 ? -4.487 2.471 46.685 1.00 56.94 88 GLU A O 1
ATOM 681 N N . LEU A 1 89 ? -5.998 2.436 45.029 1.00 54.75 89 LEU A N 1
ATOM 682 C CA . LEU A 1 89 ? -7.174 2.434 45.896 1.00 54.75 89 LEU A CA 1
ATOM 683 C C . LEU A 1 89 ? -7.551 0.969 46.157 1.00 54.75 89 LEU A C 1
ATOM 685 O O . LEU A 1 89 ? -7.672 0.206 45.196 1.00 54.75 89 LEU A O 1
ATOM 689 N N . PRO A 1 90 ? -7.725 0.554 47.422 1.00 56.72 90 PRO A N 1
ATOM 690 C CA . PRO A 1 90 ? -8.145 -0.797 47.731 1.00 56.72 90 PRO A CA 1
ATOM 691 C C . PRO A 1 90 ? -9.662 -0.889 47.568 1.00 56.72 90 PRO A C 1
ATOM 693 O O . PRO A 1 90 ? -10.393 -0.128 48.204 1.00 56.72 90 PRO A O 1
ATOM 696 N N . ASP A 1 91 ? -10.151 -1.841 46.778 1.00 51.00 91 ASP A N 1
ATOM 697 C CA . ASP A 1 91 ? -11.491 -2.370 46.996 1.00 51.00 91 ASP A CA 1
ATOM 698 C C . ASP A 1 91 ? -11.611 -3.876 46.721 1.00 51.00 91 ASP A C 1
ATOM 700 O O . ASP A 1 91 ? -11.036 -4.478 45.815 1.00 51.00 91 ASP A O 1
ATOM 704 N N . GLU A 1 92 ? -12.362 -4.497 47.621 1.00 50.91 92 GLU A N 1
ATOM 705 C CA . GLU A 1 92 ? -12.400 -5.916 47.971 1.00 50.91 92 GLU A CA 1
ATOM 706 C C . GLU A 1 92 ? -13.026 -6.832 46.894 1.00 50.91 92 GLU A C 1
ATOM 708 O O . GLU A 1 92 ? -13.293 -7.999 47.167 1.00 50.91 92 GLU A O 1
ATOM 713 N N . ASN A 1 93 ? -13.302 -6.339 45.682 1.00 46.34 93 ASN A N 1
ATOM 714 C CA . ASN A 1 93 ? -14.020 -7.075 44.635 1.00 46.34 93 ASN A CA 1
ATOM 715 C C . ASN A 1 93 ? -13.446 -6.766 43.243 1.00 46.34 93 ASN A C 1
ATOM 717 O O . ASN A 1 93 ? -14.017 -6.010 42.458 1.00 46.34 93 ASN A O 1
ATOM 721 N N . GLY A 1 94 ? -12.307 -7.398 42.937 1.00 50.50 94 GLY A N 1
ATOM 722 C CA . GLY A 1 94 ? -11.501 -7.212 41.725 1.00 50.50 94 GLY A CA 1
ATOM 723 C C . GLY A 1 94 ? -12.247 -7.339 40.391 1.00 50.50 94 GLY A C 1
ATOM 724 O O . GLY A 1 94 ? -12.170 -8.366 39.713 1.00 50.50 94 GLY A O 1
ATOM 725 N N . THR A 1 95 ? -12.890 -6.253 39.958 1.00 52.53 95 THR A N 1
ATOM 726 C CA . THR A 1 95 ? -13.573 -6.180 38.665 1.00 52.53 95 THR A CA 1
ATOM 727 C C . THR A 1 95 ? -13.483 -4.777 38.063 1.00 52.53 95 THR A C 1
ATOM 729 O O . THR A 1 95 ? -14.187 -3.866 38.471 1.00 52.53 95 THR A O 1
ATOM 732 N N . PHE A 1 96 ? -12.617 -4.652 37.049 1.00 56.66 96 PHE A N 1
ATOM 733 C CA . PHE A 1 96 ? -12.723 -3.752 35.892 1.00 56.66 96 PHE A CA 1
ATOM 734 C C . PHE A 1 96 ? -13.345 -2.365 36.132 1.00 56.66 96 PHE A C 1
ATOM 736 O O . PHE A 1 96 ? -14.493 -2.155 35.764 1.00 56.66 96 PHE A O 1
ATOM 743 N N . MET A 1 97 ? -12.564 -1.383 36.588 1.00 49.62 97 MET A N 1
ATOM 744 C CA . MET A 1 97 ? -12.866 0.038 36.341 1.00 49.62 97 MET A CA 1
ATOM 745 C C . MET A 1 97 ? -11.580 0.850 36.131 1.00 49.62 97 MET A C 1
ATOM 747 O O . MET A 1 97 ? -11.216 1.712 36.920 1.00 49.62 97 MET A O 1
ATOM 751 N N . GLY A 1 98 ? -10.887 0.592 35.019 1.00 48.78 98 GLY A N 1
ATOM 752 C CA . GLY A 1 98 ? -9.961 1.562 34.430 1.00 48.78 98 GLY A CA 1
ATOM 753 C C . GLY A 1 98 ? -10.759 2.554 33.588 1.00 48.78 98 GLY A C 1
ATOM 754 O O . GLY A 1 98 ? -10.883 2.377 32.378 1.00 48.78 98 GLY A O 1
ATOM 755 N N . VAL A 1 99 ? -11.381 3.526 34.254 1.00 45.06 99 VAL A N 1
ATOM 756 C CA . VAL A 1 99 ? -12.148 4.615 33.639 1.00 45.06 99 VAL A CA 1
ATOM 757 C C . VAL A 1 99 ? -11.202 5.468 32.796 1.00 45.06 99 VAL A C 1
ATOM 759 O O . VAL A 1 99 ? -10.319 6.135 33.325 1.00 45.06 99 VAL A O 1
ATOM 762 N N . LEU A 1 100 ? -11.403 5.448 31.478 1.00 38.16 100 LEU A N 1
ATOM 763 C CA . LEU A 1 100 ? -11.036 6.565 30.614 1.00 38.16 100 LEU A CA 1
ATOM 764 C C . LEU A 1 100 ? -12.007 7.708 30.939 1.00 38.16 100 LEU A C 1
ATOM 766 O O . LEU A 1 100 ? -13.177 7.645 30.555 1.00 38.16 100 LEU A O 1
ATOM 770 N N . ALA A 1 101 ? -11.525 8.696 31.688 1.00 37.06 101 ALA A N 1
ATOM 771 C CA . ALA A 1 101 ? -12.018 10.067 31.625 1.00 37.06 101 ALA A CA 1
ATOM 772 C C . ALA A 1 101 ? -11.079 10.863 30.712 1.00 37.06 101 ALA A C 1
ATOM 774 O O . ALA A 1 101 ? -9.855 10.591 30.766 1.00 37.06 101 ALA A O 1
#

Sequence (101 aa):
MQHRRRTARGFTLIELLVVIAIIAVLVGLLLPAVQKVREAANRMSCQNNLHQIALGAANYESAFKKFPPGLLISPKSQSTNGLSDPWELPDENGTFMGVLA

pLDDT: mean 78.2, std 18.54, range [37.06, 97.75]